Protein AF-A0A9C6WD77-F1 (afdb_monomer_lite)

Foldseek 3Di:
DPVVVVVVVVVVVVVPPDPDDPPVVVVVCVVVVVVVCVVCVVVVVVVVVVVVVVVVVVVVVVVVVVVVVVVVVVVVVVVVVVVVVVVVVVVVVVVVVVVVVVVVVVVVVVVVVVVVVVVVVVPDDPPQDPQWDDDPPDTDHDDDPDDDDPVVVVVVVVVSD

Structure (mmCIF, N/CA/C/O backbone):
data_AF-A0A9C6WD77-F1
#
_entry.id   AF-A0A9C6WD77-F1
#
loop_
_atom_site.group_PDB
_atom_site.id
_atom_site.type_symbol
_atom_site.label_atom_id
_atom_site.label_alt_id
_atom_site.label_comp_id
_atom_site.label_asym_id
_atom_site.label_entity_id
_atom_site.label_seq_id
_atom_site.pdbx_PDB_ins_code
_atom_site.Cartn_x
_atom_site.Cartn_y
_atom_site.Cartn_z
_atom_site.occupancy
_atom_site.B_iso_or_equiv
_atom_site.auth_seq_id
_atom_site.auth_comp_id
_atom_site.auth_asym_id
_atom_site.auth_atom_id
_atom_site.pdbx_PDB_model_num
ATOM 1 N N . MET A 1 1 ? 62.388 -42.584 -74.252 1.00 56.34 1 MET A N 1
ATOM 2 C CA . MET A 1 1 ? 63.543 -41.659 -74.305 1.00 56.34 1 MET A CA 1
ATOM 3 C C . MET A 1 1 ? 63.182 -40.230 -74.748 1.00 56.34 1 MET A C 1
ATOM 5 O O . MET A 1 1 ? 64.085 -39.428 -74.899 1.00 56.34 1 MET A O 1
ATOM 9 N N . ASN A 1 2 ? 61.892 -39.866 -74.877 1.00 49.69 2 ASN A N 1
ATOM 10 C CA . ASN A 1 2 ? 61.471 -38.507 -75.275 1.00 49.69 2 ASN A CA 1
ATOM 11 C C . ASN A 1 2 ? 60.949 -37.642 -74.110 1.00 49.69 2 ASN A C 1
ATOM 13 O O . ASN A 1 2 ? 60.778 -36.443 -74.274 1.00 49.69 2 ASN A O 1
ATOM 17 N N . ILE A 1 3 ? 60.729 -38.219 -72.922 1.00 55.53 3 ILE A N 1
ATOM 18 C CA . ILE A 1 3 ? 60.197 -37.493 -71.750 1.00 55.53 3 ILE A CA 1
ATOM 19 C C . ILE A 1 3 ? 61.309 -36.728 -71.006 1.00 55.53 3 ILE A C 1
ATOM 21 O O . ILE A 1 3 ? 61.080 -35.644 -70.483 1.00 55.53 3 ILE A O 1
ATOM 25 N N . ILE A 1 4 ? 62.543 -37.244 -71.029 1.00 60.69 4 ILE A N 1
ATOM 26 C CA . ILE A 1 4 ? 63.696 -36.630 -70.345 1.00 60.69 4 ILE A CA 1
ATOM 27 C C . ILE A 1 4 ? 64.152 -35.348 -71.068 1.00 60.69 4 ILE A C 1
ATOM 29 O O . ILE A 1 4 ? 64.552 -34.382 -70.426 1.00 60.69 4 ILE A O 1
ATOM 33 N N . ILE A 1 5 ? 64.016 -35.302 -72.399 1.00 59.31 5 ILE A N 1
ATOM 34 C CA . ILE A 1 5 ? 64.396 -34.140 -73.219 1.00 59.31 5 ILE A CA 1
ATOM 35 C C . ILE A 1 5 ? 63.442 -32.957 -72.973 1.00 59.31 5 ILE A C 1
ATOM 37 O O . ILE A 1 5 ? 63.897 -31.824 -72.832 1.00 59.31 5 ILE A O 1
ATOM 41 N N . PHE A 1 6 ? 62.136 -33.216 -72.836 1.00 60.94 6 PHE A N 1
ATOM 42 C CA . PHE A 1 6 ? 61.151 -32.176 -72.508 1.00 60.94 6 PHE A CA 1
ATOM 43 C C . PHE A 1 6 ? 61.341 -31.610 -71.094 1.00 60.94 6 PHE A C 1
ATOM 45 O O . PHE A 1 6 ? 61.192 -30.405 -70.900 1.00 60.94 6 PHE A O 1
ATOM 52 N N . GLY A 1 7 ? 61.725 -32.451 -70.128 1.00 60.75 7 GLY A N 1
ATOM 53 C CA . GLY A 1 7 ? 62.032 -32.009 -68.764 1.00 60.75 7 GLY A CA 1
ATOM 54 C C . GLY A 1 7 ? 63.243 -31.074 -68.696 1.00 60.75 7 GLY A C 1
ATOM 55 O O . GLY A 1 7 ? 63.191 -30.055 -68.012 1.00 60.75 7 GLY A O 1
ATOM 56 N N . LEU A 1 8 ? 64.298 -31.369 -69.462 1.00 59.41 8 LEU A N 1
ATOM 57 C CA . LEU A 1 8 ? 65.505 -30.536 -69.513 1.00 59.41 8 LEU A CA 1
ATOM 58 C C . LEU A 1 8 ? 65.276 -29.198 -70.239 1.00 59.41 8 LEU A C 1
ATOM 60 O O . LEU A 1 8 ? 65.770 -28.167 -69.783 1.00 59.41 8 LEU A O 1
ATOM 64 N N . LEU A 1 9 ? 64.471 -29.181 -71.307 1.00 57.94 9 LEU A N 1
ATOM 65 C CA . LEU A 1 9 ? 64.094 -27.951 -72.021 1.00 57.94 9 LEU A CA 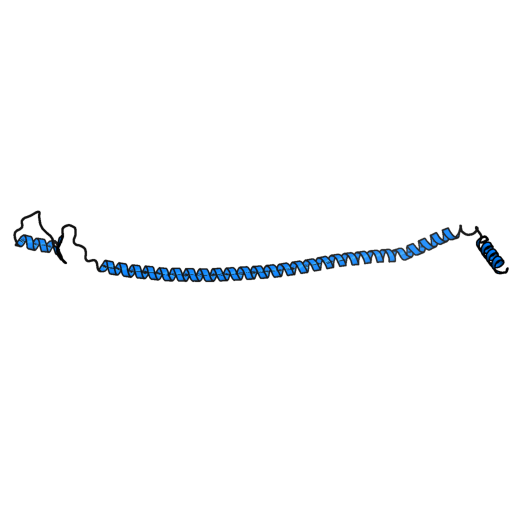1
ATOM 66 C C . LEU A 1 9 ? 63.259 -26.994 -71.153 1.00 57.94 9 LEU A C 1
ATOM 68 O O . LEU A 1 9 ? 63.472 -25.784 -71.200 1.00 57.94 9 LEU A O 1
ATOM 72 N N . LEU A 1 10 ? 62.366 -27.527 -70.313 1.00 57.94 10 LEU A N 1
ATOM 73 C CA . LEU A 1 10 ? 61.574 -26.737 -69.362 1.00 57.94 10 LEU A CA 1
ATOM 74 C C . LEU A 1 10 ? 62.428 -26.142 -68.233 1.00 57.94 10 LEU A C 1
ATOM 76 O O . LEU A 1 10 ? 62.207 -24.996 -67.854 1.00 57.94 10 LEU A O 1
ATOM 80 N N . SER A 1 11 ? 63.443 -26.861 -67.740 1.00 57.41 11 SER A N 1
ATOM 81 C CA . SER A 1 11 ? 64.360 -26.319 -66.725 1.00 57.41 11 SER A CA 1
ATOM 82 C C . SER A 1 11 ? 65.299 -25.233 -67.260 1.00 57.41 11 SER A C 1
ATOM 84 O O . SER A 1 11 ? 65.643 -24.314 -66.524 1.00 57.41 11 SER A O 1
ATOM 86 N N . VAL A 1 12 ? 65.679 -25.289 -68.542 1.00 56.12 12 VAL A N 1
ATOM 87 C CA . VAL A 1 12 ? 66.549 -24.271 -69.159 1.00 56.12 12 VAL A CA 1
ATOM 88 C C . VAL A 1 12 ? 65.777 -22.975 -69.449 1.00 56.12 12 VAL A C 1
ATOM 90 O O . VAL A 1 12 ? 66.338 -21.891 -69.313 1.00 56.12 12 VAL A O 1
ATOM 93 N N . LEU A 1 13 ? 64.474 -23.056 -69.748 1.00 53.47 13 LEU A N 1
ATOM 94 C CA . LEU A 1 13 ? 63.614 -21.878 -69.949 1.00 53.47 13 LEU A CA 1
ATOM 95 C C . LEU A 1 13 ? 63.347 -21.078 -68.662 1.00 53.47 13 LEU A C 1
ATOM 97 O O . LEU A 1 13 ? 63.138 -19.872 -68.737 1.00 53.47 13 LEU A O 1
ATOM 101 N N . VAL A 1 14 ? 63.391 -21.716 -67.488 1.00 52.41 14 VAL A N 1
ATOM 102 C CA . VAL A 1 14 ? 63.180 -21.038 -66.192 1.00 52.41 14 VAL A CA 1
ATOM 103 C C . VAL A 1 14 ? 64.443 -20.307 -65.709 1.00 52.41 14 VAL A C 1
ATOM 105 O O . VAL A 1 14 ? 64.338 -19.351 -64.949 1.00 52.41 14 VAL A O 1
ATOM 108 N N . VAL A 1 15 ? 65.634 -20.701 -66.179 1.00 49.91 15 VAL A N 1
ATOM 109 C CA . VAL A 1 15 ? 66.922 -20.138 -65.719 1.00 49.91 15 VAL A CA 1
ATOM 110 C C . VAL A 1 15 ? 67.424 -18.978 -66.598 1.00 49.91 15 VAL A C 1
ATOM 112 O O . VAL A 1 15 ? 68.215 -18.168 -66.131 1.00 49.91 15 VAL A O 1
ATOM 115 N N . TYR A 1 16 ? 66.930 -18.826 -67.832 1.00 47.53 16 TYR A N 1
ATOM 116 C CA . TYR A 1 16 ? 67.338 -17.741 -68.748 1.00 47.53 16 TYR A CA 1
ATOM 117 C C . TYR A 1 16 ? 66.426 -16.497 -68.736 1.00 47.53 16 TYR A C 1
ATOM 119 O O . TYR A 1 16 ? 66.566 -15.611 -69.580 1.00 47.53 16 TYR A O 1
ATOM 127 N N . GLY A 1 17 ? 65.516 -16.392 -67.764 1.00 43.19 17 GLY A N 1
ATOM 128 C CA . GLY A 1 17 ? 64.675 -15.212 -67.545 1.00 43.19 17 GLY A CA 1
ATOM 129 C C . GLY A 1 17 ? 65.426 -14.047 -66.890 1.00 43.19 17 GLY A C 1
ATOM 130 O O . GLY A 1 17 ? 65.194 -13.754 -65.726 1.00 43.19 17 GLY A O 1
ATOM 131 N N . SER A 1 18 ? 66.328 -13.417 -67.647 1.00 45.88 18 SER A N 1
ATOM 132 C CA . SER A 1 18 ? 66.745 -12.005 -67.567 1.00 45.88 18 SER A CA 1
ATOM 133 C C . SER A 1 18 ? 66.623 -11.289 -66.204 1.00 45.88 18 SER A C 1
ATOM 135 O O . SER A 1 18 ? 65.654 -10.569 -65.943 1.00 45.88 18 SER A O 1
ATOM 137 N N . GLU A 1 19 ? 67.674 -11.371 -65.387 1.00 47.59 19 GLU A N 1
ATOM 138 C CA . GLU A 1 19 ? 68.036 -10.308 -64.444 1.00 47.59 19 GLU A CA 1
ATOM 139 C C . GLU A 1 19 ? 68.565 -9.104 -65.239 1.00 47.59 19 GLU A C 1
ATOM 141 O O . GLU A 1 19 ? 69.765 -9.009 -65.450 1.00 47.59 19 GLU A O 1
ATOM 146 N N . GLU A 1 20 ? 67.704 -8.196 -65.720 1.00 48.81 20 GLU A N 1
ATOM 147 C CA . GLU A 1 20 ? 68.165 -6.827 -66.057 1.00 48.81 20 GLU A CA 1
ATOM 148 C C . GLU A 1 20 ? 67.083 -5.729 -66.159 1.00 48.81 20 GLU A C 1
ATOM 150 O O . GLU A 1 20 ? 67.420 -4.580 -66.419 1.00 48.81 20 GLU A O 1
ATOM 155 N N . SER A 1 21 ? 65.797 -5.985 -65.871 1.00 41.53 21 SER A N 1
ATOM 156 C CA . SER A 1 21 ? 64.759 -4.926 -65.946 1.00 41.53 21 SER A CA 1
ATOM 157 C C . SER A 1 21 ? 63.985 -4.641 -64.650 1.00 41.53 21 SER A C 1
ATOM 159 O O . SER A 1 21 ? 63.125 -3.764 -64.619 1.00 41.53 21 SER A O 1
ATOM 161 N N . CYS A 1 22 ? 64.294 -5.309 -63.535 1.00 45.34 22 CYS A N 1
ATOM 162 C CA . CYS A 1 22 ? 63.508 -5.207 -62.291 1.00 45.34 22 CYS A CA 1
ATOM 163 C C . CYS A 1 22 ? 63.874 -4.026 -61.369 1.00 45.34 22 CYS A C 1
ATOM 165 O O . CYS A 1 22 ? 63.545 -4.058 -60.175 1.00 45.34 22 CYS A O 1
ATOM 167 N N . GLN A 1 23 ? 64.555 -2.998 -61.882 1.00 45.84 23 GLN A N 1
ATOM 168 C CA . GLN A 1 23 ? 64.910 -1.804 -61.103 1.00 45.84 23 GLN A CA 1
ATOM 169 C C . GLN A 1 23 ? 64.021 -0.592 -61.433 1.00 45.84 23 GLN A C 1
ATOM 171 O O . GLN A 1 23 ? 63.751 0.217 -60.547 1.00 45.84 23 GLN A O 1
ATOM 176 N N . GLU A 1 24 ? 63.468 -0.514 -62.648 1.00 47.06 24 GLU A N 1
ATOM 177 C CA . GLU A 1 24 ? 62.587 0.585 -63.078 1.00 47.06 24 GLU A CA 1
ATOM 178 C C . GLU A 1 24 ? 61.109 0.330 -62.716 1.00 47.06 24 GLU A C 1
ATOM 180 O O . GLU A 1 24 ? 60.383 1.241 -62.312 1.00 47.06 24 GLU A O 1
ATOM 185 N N . SER A 1 25 ? 60.675 -0.936 -62.724 1.00 48.50 25 SER A N 1
ATOM 186 C CA . SER A 1 25 ? 59.296 -1.325 -62.393 1.00 48.50 25 SER A CA 1
ATOM 187 C C . SER A 1 25 ? 58.929 -1.065 -60.931 1.00 48.50 25 SER A C 1
ATOM 189 O O . SER A 1 25 ? 57.825 -0.610 -60.669 1.00 48.50 25 SER A O 1
ATOM 191 N N . ARG A 1 26 ? 59.852 -1.255 -59.973 1.00 50.69 26 ARG A N 1
ATOM 192 C CA . ARG A 1 26 ? 59.569 -1.013 -58.540 1.00 50.69 26 ARG A CA 1
ATOM 193 C C . ARG A 1 26 ? 59.308 0.462 -58.238 1.00 50.69 26 ARG A C 1
ATOM 195 O O . ARG A 1 26 ? 58.506 0.779 -57.363 1.00 50.69 26 ARG A O 1
ATOM 202 N N . GLN A 1 27 ? 59.966 1.370 -58.962 1.00 48.72 27 GLN A N 1
ATOM 203 C CA . GLN A 1 27 ? 59.710 2.803 -58.832 1.00 48.72 27 GLN A CA 1
ATOM 204 C C . GLN A 1 27 ? 58.352 3.176 -59.430 1.00 48.72 27 GLN A C 1
ATOM 206 O O . GLN A 1 27 ? 57.578 3.872 -58.774 1.00 48.72 27 GLN A O 1
ATOM 211 N N . LEU A 1 28 ? 58.010 2.648 -60.607 1.00 48.19 28 LEU A N 1
ATOM 212 C CA . LEU A 1 28 ? 56.718 2.901 -61.250 1.00 48.19 28 LEU A CA 1
ATOM 213 C C . LEU A 1 28 ? 55.537 2.284 -60.475 1.00 48.19 28 LEU A C 1
ATOM 215 O O . LEU A 1 28 ? 54.486 2.907 -60.338 1.00 48.19 28 LEU A O 1
ATOM 219 N N . GLU A 1 29 ? 55.732 1.099 -59.897 1.00 53.22 29 GLU A N 1
ATOM 220 C CA . GLU A 1 29 ? 54.774 0.391 -59.041 1.00 53.22 29 GLU A CA 1
ATOM 221 C C . GLU A 1 29 ? 54.570 1.126 -57.704 1.00 53.22 29 GLU A C 1
ATOM 223 O O . GLU A 1 29 ? 53.439 1.256 -57.235 1.00 53.22 29 GLU A O 1
ATOM 228 N N . SER A 1 30 ? 55.626 1.739 -57.151 1.00 61.34 30 SER A N 1
ATOM 229 C CA . SER A 1 30 ? 55.510 2.628 -55.985 1.00 61.34 30 SER A CA 1
ATOM 230 C C . SER A 1 30 ? 54.741 3.922 -56.285 1.00 61.34 30 SER A C 1
ATOM 232 O O . SER A 1 30 ? 53.997 4.409 -55.432 1.00 61.34 30 SER A O 1
ATOM 234 N N . ILE A 1 31 ? 54.866 4.467 -57.502 1.00 64.94 31 ILE A N 1
ATOM 235 C CA . ILE A 1 31 ? 54.198 5.712 -57.912 1.00 64.94 31 ILE A CA 1
ATOM 236 C C . ILE A 1 31 ? 52.722 5.446 -58.229 1.00 64.94 31 ILE A C 1
ATOM 238 O O . ILE A 1 31 ? 51.849 6.165 -57.737 1.00 64.94 31 ILE A O 1
ATOM 242 N N . CYS A 1 32 ? 52.432 4.390 -58.993 1.00 73.62 32 CYS A N 1
ATOM 243 C CA . CYS A 1 32 ? 51.072 3.971 -59.325 1.00 73.62 32 CYS A CA 1
ATOM 244 C C . CYS A 1 32 ? 50.310 3.520 -58.071 1.00 73.62 32 CYS A C 1
ATOM 246 O O . CYS A 1 32 ? 49.202 3.991 -57.819 1.00 73.62 32 CYS A O 1
ATOM 248 N N . GLY A 1 33 ? 50.936 2.704 -57.214 1.00 77.19 33 GLY A N 1
ATOM 249 C CA . GLY A 1 33 ? 50.355 2.270 -55.944 1.00 77.19 33 GLY A CA 1
ATOM 250 C C . GLY A 1 33 ? 50.039 3.435 -55.004 1.00 77.19 33 GLY A C 1
ATOM 251 O O . GLY A 1 33 ? 48.952 3.481 -54.428 1.00 77.19 33 GLY A O 1
ATOM 252 N N . ASN A 1 34 ? 50.932 4.425 -54.896 1.00 79.69 34 ASN A N 1
ATOM 253 C CA . ASN A 1 34 ? 50.694 5.618 -54.080 1.00 79.69 34 ASN A CA 1
ATOM 254 C C . ASN A 1 34 ? 49.569 6.494 -54.659 1.00 79.69 34 ASN A C 1
ATOM 256 O O . ASN A 1 34 ? 48.707 6.961 -53.917 1.00 79.69 34 ASN A O 1
ATOM 260 N N . TYR A 1 35 ? 49.515 6.671 -55.983 1.00 83.56 35 TYR A N 1
ATOM 261 C CA . TYR A 1 35 ? 48.422 7.390 -56.642 1.00 83.56 35 TYR A CA 1
ATOM 262 C C . TYR A 1 35 ? 47.065 6.697 -56.435 1.00 83.56 35 TYR A C 1
ATOM 264 O O . TYR A 1 35 ? 46.120 7.335 -55.966 1.00 83.56 35 TYR A O 1
ATOM 272 N N . CYS A 1 36 ? 46.974 5.390 -56.702 1.00 86.12 36 CYS A N 1
ATOM 273 C CA . CYS A 1 36 ? 45.761 4.596 -56.501 1.00 86.12 36 CYS A CA 1
ATOM 274 C C . CYS A 1 36 ? 45.316 4.602 -55.035 1.00 86.12 36 CYS A C 1
ATOM 276 O O . CYS A 1 36 ? 44.137 4.816 -54.750 1.00 86.12 36 CYS A O 1
ATOM 278 N N . PHE A 1 37 ? 46.248 4.442 -54.091 1.00 85.62 37 PHE A N 1
ATOM 279 C CA . PHE A 1 37 ? 45.947 4.539 -52.666 1.00 85.62 37 PHE A CA 1
ATOM 280 C C . PHE A 1 37 ? 45.441 5.933 -52.294 1.00 85.62 37 PHE A C 1
ATOM 282 O O . PHE A 1 37 ? 44.452 6.051 -51.580 1.00 85.62 37 PHE A O 1
ATOM 289 N N . ARG A 1 38 ? 46.057 7.001 -52.807 1.00 86.44 38 ARG A N 1
ATOM 290 C CA . ARG A 1 38 ? 45.633 8.380 -52.536 1.00 86.44 38 ARG A CA 1
ATOM 291 C C . ARG A 1 38 ? 44.241 8.680 -53.091 1.00 86.44 38 ARG A C 1
ATOM 293 O O . ARG A 1 38 ? 43.481 9.377 -52.426 1.00 86.44 38 ARG A O 1
ATOM 300 N N . ALA A 1 39 ? 43.903 8.138 -54.260 1.00 89.62 39 ALA A N 1
ATOM 301 C CA . ALA A 1 39 ? 42.575 8.254 -54.856 1.00 89.62 39 ALA A CA 1
ATOM 302 C C . ALA A 1 39 ? 41.513 7.446 -54.086 1.00 89.62 39 ALA A C 1
ATOM 304 O O . ALA A 1 39 ? 40.391 7.914 -53.916 1.00 89.62 39 ALA A O 1
ATOM 305 N N . MET A 1 40 ? 41.871 6.261 -53.577 1.00 87.38 40 MET A N 1
ATOM 306 C CA . MET A 1 40 ? 40.964 5.370 -52.837 1.00 87.38 40 MET A CA 1
ATOM 307 C C . ME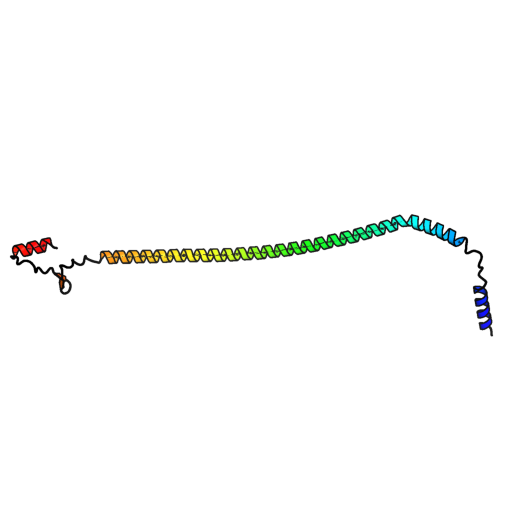T A 1 40 ? 40.844 5.699 -51.346 1.00 87.38 40 MET A C 1
ATOM 309 O O . MET A 1 40 ? 39.851 5.346 -50.711 1.00 87.38 40 MET A O 1
ATOM 313 N N . LYS A 1 41 ? 41.833 6.385 -50.769 1.00 91.44 41 LYS A N 1
ATOM 314 C CA . LYS A 1 41 ? 41.892 6.726 -49.345 1.00 91.44 41 LYS A CA 1
ATOM 315 C C . LYS A 1 41 ? 40.623 7.418 -48.826 1.00 91.44 41 LYS A C 1
ATOM 317 O O . LYS A 1 41 ? 40.140 6.978 -47.787 1.00 91.44 41 LYS A O 1
ATOM 322 N N . PRO A 1 42 ? 40.022 8.405 -49.522 1.00 94.19 42 PRO A N 1
ATOM 323 C CA . PRO A 1 42 ? 38.767 9.010 -49.080 1.00 94.19 42 PRO A CA 1
ATOM 324 C C . PRO A 1 42 ? 37.629 7.995 -48.927 1.00 94.19 42 PRO A C 1
ATOM 326 O O . PRO A 1 42 ? 36.875 8.071 -47.962 1.00 94.19 42 PRO A O 1
ATOM 329 N N . MET A 1 43 ? 37.531 7.013 -49.832 1.00 92.00 43 MET A N 1
ATOM 330 C CA . MET A 1 43 ? 36.510 5.962 -49.761 1.00 92.00 43 MET A CA 1
ATOM 331 C C . MET A 1 43 ? 36.772 5.019 -48.583 1.00 92.00 43 MET A C 1
ATOM 333 O O . MET A 1 43 ? 35.847 4.706 -47.844 1.00 92.00 43 MET A O 1
ATOM 337 N N . LEU A 1 44 ? 38.031 4.632 -48.350 1.00 91.56 44 LEU A N 1
ATOM 338 C CA . LEU A 1 44 ? 38.415 3.799 -47.201 1.00 91.56 44 LEU A CA 1
ATOM 339 C C . LEU A 1 44 ? 38.187 4.512 -45.857 1.00 91.56 44 LEU A C 1
ATOM 341 O O . LEU A 1 44 ? 37.719 3.899 -44.897 1.00 91.56 44 LEU A O 1
ATOM 345 N N . ASP A 1 45 ? 38.492 5.808 -45.779 1.00 93.56 45 ASP A N 1
ATOM 346 C CA . ASP A 1 45 ? 38.237 6.627 -44.591 1.00 93.56 45 ASP A CA 1
ATOM 347 C C . ASP A 1 45 ? 36.727 6.823 -44.366 1.00 93.56 45 ASP A C 1
ATOM 349 O O . ASP A 1 45 ? 36.257 6.821 -43.222 1.00 93.56 45 ASP A O 1
ATOM 353 N N . HIS A 1 46 ? 35.944 6.907 -45.445 1.00 94.62 46 HIS A N 1
ATOM 354 C CA . HIS A 1 46 ? 34.487 6.932 -45.370 1.00 94.62 46 HIS A CA 1
ATOM 355 C C . HIS A 1 46 ? 33.914 5.599 -44.868 1.00 94.62 46 HIS A C 1
ATOM 357 O O . HIS A 1 46 ? 33.071 5.614 -43.973 1.00 94.62 46 HIS A O 1
ATOM 363 N N . THR A 1 47 ? 34.419 4.451 -45.338 1.00 93.94 47 THR A N 1
ATOM 364 C CA . THR A 1 47 ? 34.010 3.126 -44.833 1.00 93.94 47 THR A CA 1
ATOM 365 C C . THR A 1 47 ? 34.257 3.002 -43.333 1.00 93.94 47 THR A C 1
ATOM 367 O O . THR A 1 47 ? 33.343 2.647 -42.595 1.00 93.94 47 THR A O 1
ATOM 370 N N . LYS A 1 48 ? 35.442 3.401 -42.851 1.00 94.44 48 LYS A N 1
ATOM 371 C CA . LYS A 1 48 ? 35.744 3.424 -41.407 1.00 94.44 48 LYS A CA 1
ATOM 372 C C . LYS A 1 48 ? 34.805 4.339 -40.625 1.00 94.44 48 LYS A C 1
ATOM 374 O O . LYS A 1 48 ? 34.468 4.054 -39.480 1.00 94.44 48 LYS A O 1
ATOM 379 N N . THR A 1 49 ? 34.416 5.467 -41.215 1.00 95.81 49 THR A N 1
ATOM 380 C CA . THR A 1 49 ? 33.474 6.400 -40.584 1.00 95.81 49 THR A CA 1
ATOM 381 C C . THR A 1 49 ? 32.091 5.768 -40.456 1.00 95.81 49 THR A C 1
ATOM 383 O O . THR A 1 49 ? 31.492 5.838 -39.386 1.00 95.81 49 THR A O 1
ATOM 386 N N . LEU A 1 50 ? 31.621 5.086 -41.501 1.00 95.25 50 LEU A N 1
ATOM 387 C CA . LEU A 1 50 ? 30.344 4.379 -41.492 1.00 95.25 50 LEU A CA 1
ATOM 388 C C . LEU A 1 50 ? 30.340 3.211 -40.493 1.00 95.25 50 LEU A C 1
ATOM 390 O O . LEU A 1 50 ? 29.377 3.043 -39.753 1.00 95.25 50 LEU A O 1
ATOM 394 N N . GLU A 1 51 ? 31.424 2.438 -40.413 1.00 94.94 51 GLU A N 1
ATOM 395 C CA . GLU A 1 51 ? 31.567 1.355 -39.429 1.00 94.94 51 GLU A CA 1
ATOM 396 C C . GLU A 1 51 ? 31.475 1.864 -37.985 1.00 94.94 51 GLU A C 1
ATOM 398 O O . GLU A 1 51 ? 30.792 1.258 -37.152 1.00 94.94 51 GLU A O 1
ATOM 403 N N . ARG A 1 52 ? 32.114 3.005 -37.686 1.00 95.50 52 ARG A N 1
ATOM 404 C CA . ARG A 1 52 ? 31.982 3.651 -36.371 1.00 95.50 52 ARG A CA 1
ATOM 405 C C . ARG A 1 52 ? 30.541 4.056 -36.102 1.00 95.50 52 ARG A C 1
ATOM 407 O O . ARG A 1 52 ? 30.008 3.672 -35.071 1.00 95.50 52 ARG A O 1
ATOM 414 N N . GLN A 1 53 ? 29.887 4.721 -37.055 1.00 96.44 53 GLN A N 1
ATOM 415 C CA . GLN A 1 53 ? 28.483 5.115 -36.911 1.00 96.44 53 GLN A CA 1
ATOM 416 C C . GLN A 1 53 ? 27.572 3.913 -36.646 1.00 96.44 53 GLN A C 1
ATOM 418 O O . GLN A 1 53 ? 26.738 3.968 -35.751 1.00 96.44 53 GLN A O 1
ATOM 423 N N . ILE A 1 54 ? 27.746 2.807 -37.375 1.00 96.75 54 ILE A N 1
ATOM 424 C CA . ILE A 1 54 ? 26.971 1.577 -37.153 1.00 96.75 54 ILE A CA 1
ATOM 425 C C . ILE A 1 54 ? 27.190 1.042 -35.734 1.00 96.75 54 ILE A C 1
ATOM 427 O O . ILE A 1 54 ? 26.233 0.630 -35.078 1.00 96.75 54 ILE A O 1
ATOM 431 N N . THR A 1 55 ? 28.434 1.056 -35.254 1.00 96.50 55 THR A N 1
ATOM 432 C CA . THR A 1 55 ? 28.774 0.593 -33.902 1.00 96.50 55 THR A CA 1
ATOM 433 C C . THR A 1 55 ? 28.150 1.490 -32.833 1.00 96.50 55 THR A C 1
ATOM 435 O O . THR A 1 55 ? 27.559 0.984 -31.877 1.00 96.50 55 THR A O 1
ATOM 438 N N . ASP A 1 56 ? 28.206 2.807 -33.026 1.00 96.38 56 ASP A N 1
ATOM 439 C CA . ASP A 1 56 ? 27.613 3.794 -32.123 1.00 96.38 56 ASP A CA 1
ATOM 440 C C . ASP A 1 56 ? 26.085 3.637 -32.066 1.00 96.38 56 ASP A C 1
ATOM 442 O O . ASP A 1 56 ? 25.512 3.520 -30.981 1.00 96.38 56 ASP A O 1
ATOM 446 N N . PHE A 1 57 ? 25.424 3.508 -33.224 1.00 96.31 57 PHE A N 1
ATOM 447 C CA . PHE A 1 57 ? 23.985 3.239 -33.298 1.00 96.31 57 PHE A CA 1
ATOM 448 C C . PHE A 1 57 ? 23.603 1.902 -32.652 1.00 96.31 57 PHE A C 1
ATOM 450 O O . PHE A 1 57 ? 22.555 1.797 -32.012 1.00 96.31 57 PHE A O 1
ATOM 457 N N . ALA A 1 58 ? 24.428 0.862 -32.799 1.00 96.06 58 ALA A N 1
ATOM 458 C CA . ALA A 1 58 ? 24.185 -0.426 -32.156 1.00 96.06 58 ALA A CA 1
ATOM 459 C C . ALA A 1 58 ? 24.264 -0.316 -30.625 1.00 96.06 58 ALA A C 1
ATOM 461 O O . ALA A 1 58 ? 23.431 -0.896 -29.922 1.00 96.06 58 ALA A O 1
ATOM 462 N N . HIS A 1 59 ? 25.226 0.454 -30.112 1.00 96.00 59 HIS A N 1
ATOM 463 C CA . HIS A 1 59 ? 25.359 0.724 -28.685 1.00 96.00 59 HIS A CA 1
ATOM 464 C C . HIS A 1 59 ? 24.167 1.526 -28.146 1.00 96.00 59 HIS A C 1
ATOM 466 O O . HIS A 1 59 ? 23.557 1.128 -27.152 1.00 96.00 59 HIS A O 1
ATOM 472 N N . GLU A 1 60 ? 23.779 2.607 -28.827 1.00 96.44 60 GLU A N 1
ATOM 473 C CA . GLU A 1 60 ? 22.617 3.422 -28.458 1.00 96.44 60 GLU A CA 1
ATOM 474 C C . GLU A 1 60 ? 21.327 2.593 -28.451 1.00 96.44 60 GLU A C 1
ATOM 476 O O . GLU A 1 60 ? 20.571 2.606 -27.480 1.00 96.44 60 GLU A O 1
ATOM 481 N N . LYS A 1 61 ? 21.105 1.781 -29.489 1.00 97.06 61 LYS A N 1
ATOM 482 C CA . LYS A 1 61 ? 19.944 0.887 -29.560 1.00 97.06 61 LYS A CA 1
ATOM 483 C C . LYS A 1 61 ? 19.915 -0.111 -28.404 1.00 97.06 61 LYS A C 1
ATOM 485 O O . LYS A 1 61 ? 18.845 -0.376 -27.856 1.00 97.06 61 LYS A O 1
ATOM 490 N N . LYS A 1 62 ? 21.067 -0.678 -28.034 1.00 97.19 62 LYS A N 1
ATOM 491 C CA . LYS A 1 62 ? 21.168 -1.5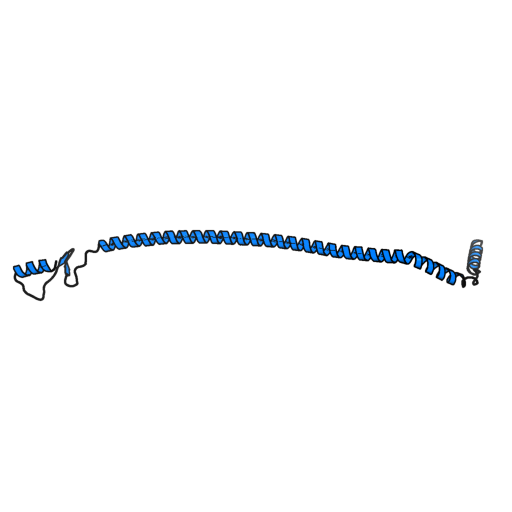96 -26.892 1.00 97.19 62 LYS A CA 1
ATOM 492 C C . LYS A 1 62 ? 20.791 -0.886 -25.592 1.00 97.19 62 LYS A C 1
ATOM 494 O O . LYS A 1 62 ? 19.984 -1.417 -24.833 1.00 97.19 62 LYS A O 1
ATOM 499 N N . PHE A 1 63 ? 21.315 0.318 -25.380 1.00 96.88 63 PHE A N 1
ATOM 500 C CA . PHE A 1 63 ? 20.987 1.137 -24.217 1.00 96.88 63 PHE A CA 1
ATOM 501 C C . PHE A 1 63 ? 19.484 1.448 -24.138 1.00 96.88 63 PHE A C 1
ATOM 503 O O . PHE A 1 63 ? 18.870 1.269 -23.089 1.00 96.88 63 PHE A O 1
ATOM 510 N N . LEU A 1 64 ? 18.859 1.826 -25.257 1.00 97.44 64 LEU A N 1
ATOM 511 C CA . LEU A 1 64 ? 17.414 2.074 -25.315 1.00 97.44 64 LEU A CA 1
ATOM 512 C C . LEU A 1 64 ? 16.590 0.823 -24.983 1.00 97.44 64 LEU A C 1
ATOM 514 O O . LEU A 1 64 ? 15.583 0.920 -24.285 1.00 97.44 64 LEU A O 1
ATOM 518 N N . LEU A 1 65 ? 17.023 -0.355 -25.439 1.00 97.56 65 LEU A N 1
ATOM 519 C CA . LEU A 1 65 ? 16.359 -1.617 -25.114 1.00 97.56 65 LEU A CA 1
ATOM 520 C C . LEU A 1 65 ? 16.443 -1.932 -23.609 1.00 97.56 65 LEU A C 1
ATOM 522 O O . LEU A 1 65 ? 15.458 -2.355 -23.006 1.00 97.56 65 LEU A O 1
ATOM 526 N N . GLU A 1 66 ? 17.606 -1.715 -22.992 1.00 97.44 66 GLU A N 1
ATOM 527 C CA . GLU A 1 66 ? 17.796 -1.880 -21.545 1.00 97.44 66 GLU A CA 1
ATOM 528 C C . GLU A 1 66 ? 16.944 -0.879 -20.749 1.00 97.44 66 GLU A C 1
ATOM 530 O O . GLU A 1 66 ? 16.297 -1.250 -19.766 1.00 97.44 66 GLU A O 1
ATOM 535 N N . MET A 1 67 ? 16.866 0.371 -21.207 1.00 97.50 67 MET A N 1
ATOM 536 C CA . MET A 1 67 ? 16.028 1.399 -20.594 1.00 97.50 67 MET A CA 1
ATOM 537 C C . MET A 1 67 ? 14.532 1.053 -20.682 1.00 97.50 67 MET A C 1
ATOM 539 O O . MET A 1 67 ? 13.806 1.176 -19.700 1.00 97.50 67 MET A O 1
ATOM 543 N N . GLU A 1 68 ? 14.063 0.545 -21.820 1.00 97.75 68 GLU A N 1
ATOM 544 C CA . GLU A 1 68 ? 12.671 0.107 -21.976 1.00 97.75 68 GLU A CA 1
ATOM 545 C C . GLU A 1 68 ? 12.346 -1.092 -21.068 1.00 97.75 68 GLU A C 1
ATOM 547 O O . GLU A 1 68 ? 11.282 -1.151 -20.450 1.00 97.75 68 GLU A O 1
ATOM 552 N N . ASN A 1 69 ? 13.278 -2.037 -20.923 1.00 97.50 69 ASN A N 1
ATOM 553 C CA . ASN A 1 69 ? 13.102 -3.177 -20.022 1.00 97.50 69 ASN A CA 1
ATOM 554 C C . ASN A 1 69 ? 13.070 -2.750 -18.548 1.00 97.50 69 ASN A C 1
ATOM 556 O O . ASN A 1 69 ? 12.247 -3.249 -17.779 1.00 97.50 69 ASN A O 1
ATOM 560 N N . THR A 1 70 ? 13.935 -1.814 -18.147 1.00 97.88 70 THR A N 1
ATOM 561 C CA . THR A 1 70 ? 13.929 -1.281 -16.775 1.00 97.88 70 THR A CA 1
ATOM 562 C C . THR A 1 70 ? 12.668 -0.473 -16.487 1.00 97.88 70 THR A C 1
ATOM 564 O O . THR A 1 70 ? 12.099 -0.626 -15.407 1.00 97.88 70 THR A O 1
ATOM 567 N N . LYS A 1 71 ? 12.169 0.301 -17.458 1.00 98.19 71 LYS A N 1
ATOM 568 C CA . LYS A 1 71 ? 10.874 0.986 -17.367 1.00 98.19 71 LYS A CA 1
ATOM 569 C C . LYS A 1 71 ? 9.733 -0.003 -17.124 1.00 98.19 71 LYS A C 1
ATOM 571 O O . LYS A 1 71 ? 9.013 0.152 -16.145 1.00 98.19 71 LYS A O 1
ATOM 576 N N . LYS A 1 72 ? 9.613 -1.053 -17.941 1.00 98.12 72 LYS A N 1
ATOM 577 C CA . LYS A 1 72 ? 8.570 -2.085 -17.775 1.00 98.12 72 LYS A CA 1
ATOM 578 C C . LYS A 1 72 ? 8.646 -2.787 -16.422 1.00 98.12 72 LYS A C 1
ATOM 580 O O . LYS A 1 72 ? 7.624 -3.047 -15.793 1.00 98.12 72 LYS A O 1
ATOM 585 N N . LEU A 1 73 ? 9.860 -3.086 -15.955 1.00 98.06 73 LEU A N 1
ATOM 586 C CA . LEU A 1 73 ? 10.066 -3.667 -14.630 1.00 98.06 73 LEU A CA 1
ATOM 587 C C . LEU A 1 73 ? 9.604 -2.713 -13.519 1.00 98.06 73 LEU A C 1
ATOM 589 O O . LEU A 1 73 ? 9.012 -3.154 -12.535 1.00 98.06 73 LEU A O 1
ATOM 593 N N . LEU A 1 74 ? 9.881 -1.416 -13.666 1.00 98.12 74 LEU A N 1
ATOM 594 C CA . LEU A 1 74 ? 9.468 -0.402 -12.704 1.00 98.12 74 LEU A CA 1
ATOM 595 C C . LEU A 1 74 ? 7.947 -0.223 -12.690 1.00 98.12 74 LEU A C 1
ATOM 597 O O . LEU A 1 74 ? 7.371 -0.173 -11.608 1.00 98.12 74 LEU A O 1
ATOM 601 N N . GLU A 1 75 ? 7.304 -0.197 -13.857 1.00 98.06 75 GLU A N 1
ATOM 602 C CA . GLU A 1 75 ? 5.842 -0.158 -13.996 1.00 98.06 75 GLU A CA 1
ATOM 603 C C . GLU A 1 75 ? 5.193 -1.358 -13.292 1.00 98.06 75 GLU A C 1
ATOM 605 O O . GLU A 1 75 ? 4.351 -1.174 -12.418 1.00 98.06 75 GLU A O 1
ATOM 610 N N . ALA A 1 76 ? 5.680 -2.579 -13.539 1.00 97.88 76 ALA A N 1
ATOM 611 C CA . ALA A 1 76 ? 5.183 -3.773 -12.852 1.00 97.88 76 ALA A CA 1
ATOM 612 C C . ALA A 1 76 ? 5.373 -3.709 -11.323 1.00 97.88 76 ALA A C 1
ATOM 614 O O . ALA A 1 76 ? 4.542 -4.201 -10.554 1.00 97.88 76 ALA A O 1
ATOM 615 N N . LYS A 1 77 ? 6.471 -3.101 -10.856 1.00 98.19 77 LYS A N 1
ATOM 616 C CA . LYS A 1 77 ? 6.736 -2.921 -9.423 1.00 98.19 77 LYS A CA 1
ATOM 617 C C . LYS A 1 77 ? 5.806 -1.884 -8.793 1.00 98.19 77 LYS A C 1
ATOM 619 O O . LYS A 1 77 ? 5.368 -2.093 -7.662 1.00 98.19 77 LYS A O 1
ATOM 624 N N . LEU A 1 78 ? 5.512 -0.801 -9.512 1.00 98.06 78 LEU A N 1
ATOM 625 C CA . LEU A 1 78 ? 4.545 0.214 -9.097 1.00 98.06 78 LEU A CA 1
ATOM 626 C C . LEU A 1 78 ? 3.144 -0.387 -8.994 1.00 98.06 78 LEU A C 1
ATOM 628 O O . LEU A 1 78 ? 2.511 -0.217 -7.957 1.00 98.06 78 LEU A O 1
ATOM 632 N N . ASP A 1 79 ? 2.715 -1.174 -9.982 1.00 97.94 79 ASP A N 1
ATOM 633 C CA . ASP A 1 79 ? 1.417 -1.857 -9.952 1.00 97.94 79 ASP A CA 1
ATOM 634 C C . ASP A 1 79 ? 1.306 -2.816 -8.760 1.00 97.94 79 ASP A C 1
ATOM 636 O O . ASP A 1 79 ? 0.290 -2.860 -8.064 1.00 97.94 79 ASP A O 1
ATOM 640 N N . LEU A 1 80 ? 2.358 -3.586 -8.471 1.00 97.56 80 LEU A N 1
ATOM 641 C CA . LEU A 1 80 ? 2.366 -4.487 -7.317 1.00 97.56 80 LEU A CA 1
ATOM 642 C C . LEU A 1 80 ? 2.303 -3.714 -5.993 1.00 97.56 80 LEU A C 1
ATOM 644 O O . LEU A 1 80 ? 1.612 -4.128 -5.055 1.00 97.56 80 LEU A O 1
ATOM 648 N N . GLN A 1 81 ? 3.014 -2.590 -5.907 1.00 97.62 81 GLN A N 1
ATOM 649 C CA . GLN A 1 81 ? 3.001 -1.736 -4.728 1.00 97.62 81 GLN A CA 1
ATOM 650 C C . GLN A 1 81 ? 1.634 -1.066 -4.536 1.00 97.62 81 GLN A C 1
ATOM 652 O O . GLN A 1 81 ? 1.139 -1.055 -3.409 1.00 97.62 81 GLN A O 1
ATOM 657 N N . ASP A 1 82 ? 1.005 -0.579 -5.606 1.00 98.06 82 ASP A N 1
ATOM 658 C CA . ASP A 1 82 ? -0.337 0.009 -5.573 1.00 98.06 82 ASP A CA 1
ATOM 659 C C . ASP A 1 82 ? -1.373 -1.011 -5.089 1.00 98.06 82 ASP A C 1
ATOM 661 O O . ASP A 1 82 ? -2.075 -0.767 -4.107 1.00 98.06 82 ASP A O 1
ATOM 665 N N . ASN A 1 83 ? -1.364 -2.220 -5.660 1.00 97.19 83 ASN A N 1
ATOM 666 C CA . ASN A 1 83 ? -2.226 -3.318 -5.217 1.00 97.19 83 ASN A CA 1
ATOM 667 C C . ASN A 1 83 ? -2.002 -3.681 -3.739 1.00 97.19 83 ASN A C 1
ATOM 669 O O . ASN A 1 83 ? -2.952 -3.930 -2.994 1.00 97.19 83 ASN A O 1
ATOM 673 N N . THR A 1 84 ? -0.746 -3.680 -3.284 1.00 98.12 84 THR A N 1
ATOM 674 C CA . THR A 1 84 ? -0.414 -3.938 -1.875 1.00 98.12 84 THR A CA 1
ATOM 675 C C . THR A 1 84 ? -0.965 -2.844 -0.959 1.00 98.12 84 THR A C 1
ATOM 677 O O . THR A 1 84 ? -1.478 -3.141 0.121 1.00 98.12 84 THR A O 1
ATOM 680 N N . ILE A 1 85 ? -0.863 -1.577 -1.369 1.00 97.75 85 ILE A N 1
ATOM 681 C CA . ILE A 1 85 ? -1.392 -0.436 -0.614 1.00 97.75 85 ILE A CA 1
ATOM 682 C C . ILE A 1 85 ? -2.920 -0.503 -0.563 1.00 97.75 85 ILE A C 1
ATOM 684 O O . ILE A 1 85 ? -3.487 -0.390 0.521 1.00 97.75 85 ILE A O 1
ATOM 688 N N . GLN A 1 86 ? -3.575 -0.763 -1.695 1.00 98.00 86 GLN A N 1
ATOM 689 C CA . GLN A 1 86 ? -5.024 -0.953 -1.797 1.00 98.00 86 GLN A CA 1
ATOM 690 C C . GLN A 1 86 ? -5.521 -2.050 -0.848 1.00 98.00 86 GLN A C 1
ATOM 692 O O . GLN A 1 86 ? -6.487 -1.843 -0.112 1.00 98.00 86 GLN A O 1
ATOM 697 N N . HIS A 1 87 ? -4.840 -3.201 -0.817 1.00 97.44 87 HIS A N 1
ATOM 698 C CA . HIS A 1 87 ? -5.192 -4.306 0.076 1.00 97.44 87 HIS A CA 1
ATOM 699 C C . HIS A 1 87 ? -5.065 -3.904 1.546 1.00 97.44 87 HIS A C 1
ATOM 701 O O . HIS A 1 87 ? -6.020 -4.036 2.307 1.00 97.44 87 HIS A O 1
ATOM 707 N N . LYS A 1 88 ? -3.915 -3.343 1.940 1.00 97.88 88 LYS A N 1
ATOM 708 C CA . LYS A 1 88 ? -3.687 -2.894 3.322 1.00 97.88 88 LYS A CA 1
ATOM 709 C C . LYS A 1 88 ? -4.684 -1.824 3.753 1.00 97.88 88 LYS A C 1
ATOM 711 O O . LYS A 1 88 ? -5.120 -1.823 4.900 1.00 97.88 88 LYS A O 1
ATOM 716 N N . PHE A 1 89 ? -5.042 -0.916 2.849 1.00 98.00 89 PHE A N 1
ATOM 717 C CA . PHE A 1 89 ? -6.035 0.113 3.119 1.00 98.00 89 PHE A CA 1
ATOM 718 C C . PHE A 1 89 ? -7.426 -0.493 3.333 1.00 98.00 89 PHE A C 1
ATOM 720 O O . PHE A 1 89 ? -8.108 -0.126 4.288 1.00 98.00 89 PHE A O 1
ATOM 727 N N . ARG A 1 90 ? -7.827 -1.462 2.499 1.00 97.62 90 ARG A N 1
ATOM 728 C CA . ARG A 1 90 ? -9.091 -2.192 2.668 1.00 97.62 90 ARG A CA 1
ATOM 729 C C . ARG A 1 90 ? -9.128 -2.934 4.005 1.00 97.62 90 ARG A C 1
ATOM 731 O O . ARG A 1 90 ? -10.097 -2.768 4.740 1.00 97.62 90 ARG A O 1
ATOM 738 N N . ASP A 1 91 ? -8.071 -3.669 4.348 1.00 97.69 91 ASP A N 1
ATOM 739 C CA . ASP A 1 91 ? -7.979 -4.393 5.623 1.00 97.69 91 ASP A CA 1
ATOM 740 C C . ASP A 1 91 ? -8.098 -3.441 6.817 1.00 97.69 91 ASP A C 1
ATOM 742 O O . ASP A 1 91 ? -8.854 -3.696 7.756 1.00 97.69 91 ASP A O 1
ATOM 746 N N . LEU A 1 92 ? -7.382 -2.313 6.765 1.00 98.06 92 LEU A N 1
ATOM 747 C CA . LEU A 1 92 ? -7.424 -1.297 7.810 1.00 98.06 92 LEU A CA 1
ATOM 748 C C . LEU A 1 92 ? -8.816 -0.665 7.934 1.00 98.06 92 LEU A C 1
ATOM 750 O O . LEU A 1 92 ? -9.289 -0.455 9.050 1.00 98.06 92 LEU A O 1
ATOM 754 N N . SER A 1 93 ? -9.485 -0.395 6.810 1.00 97.94 93 SER A N 1
ATOM 755 C CA . SER A 1 93 ? -10.853 0.132 6.796 1.00 97.94 93 SER A CA 1
ATOM 756 C C . SER A 1 93 ? -11.825 -0.847 7.451 1.00 97.94 93 SER A C 1
ATOM 758 O O . SER A 1 93 ? -12.586 -0.463 8.336 1.00 97.94 93 SER A O 1
ATOM 760 N N . THR A 1 94 ? -11.757 -2.131 7.088 1.00 97.62 94 THR A N 1
ATOM 761 C CA . THR A 1 94 ? -12.612 -3.168 7.679 1.00 97.62 94 THR A CA 1
ATOM 762 C C . THR A 1 94 ? -12.338 -3.344 9.173 1.00 97.62 94 THR A C 1
ATOM 764 O O . THR A 1 94 ? -13.280 -3.409 9.963 1.00 97.62 94 THR A O 1
ATOM 767 N N . ALA A 1 95 ? -11.070 -3.359 9.591 1.00 98.00 95 ALA A N 1
ATOM 768 C CA . ALA A 1 95 ? -10.710 -3.427 11.007 1.00 98.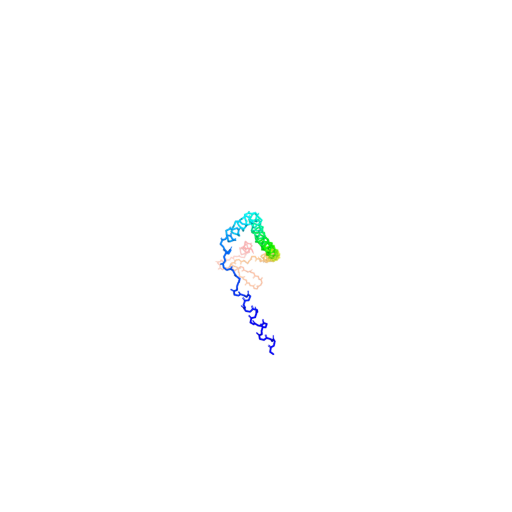00 95 ALA A CA 1
ATOM 769 C C . ALA A 1 95 ? -11.220 -2.201 11.787 1.00 98.00 95 ALA A C 1
ATOM 771 O O . ALA A 1 95 ? -11.738 -2.336 12.895 1.00 98.00 95 ALA A O 1
ATOM 772 N N . SER A 1 96 ? -11.125 -1.003 11.200 1.00 97.81 96 SER A N 1
ATOM 773 C CA . SER A 1 96 ? -11.644 0.230 11.799 1.00 97.81 96 SER A CA 1
ATOM 774 C C . SER A 1 96 ? -13.162 0.177 11.992 1.00 97.81 96 SER A C 1
ATOM 776 O O . SER A 1 96 ? -13.659 0.496 13.074 1.00 97.81 96 SER A O 1
ATOM 778 N N . GLU A 1 97 ? -13.904 -0.293 10.987 1.00 97.62 97 GLU A N 1
ATOM 779 C CA . GLU A 1 97 ? -15.356 -0.471 11.073 1.00 97.62 97 GLU A CA 1
ATOM 780 C C . GLU A 1 97 ? -15.752 -1.483 12.154 1.00 97.62 97 GLU A C 1
ATOM 782 O O . GLU A 1 97 ? -16.675 -1.224 12.930 1.00 97.62 97 GLU A O 1
ATOM 787 N N . GLN A 1 98 ? -15.031 -2.603 12.256 1.00 97.75 98 GLN A N 1
ATOM 788 C CA . GLN A 1 98 ? -15.251 -3.609 13.297 1.00 97.75 98 GLN A CA 1
ATOM 789 C C . GLN A 1 98 ? -15.033 -3.036 14.701 1.00 97.75 98 GLN A C 1
ATOM 791 O O . GLN A 1 98 ? -15.882 -3.216 15.576 1.00 97.75 98 GLN A O 1
ATOM 796 N N . ILE A 1 99 ? -13.946 -2.285 14.910 1.00 98.00 99 ILE A N 1
ATOM 797 C CA . ILE A 1 99 ? -13.673 -1.609 16.187 1.00 98.00 99 ILE A CA 1
ATOM 798 C C . ILE A 1 99 ? -14.799 -0.624 16.519 1.00 98.00 99 ILE A C 1
ATOM 800 O O . ILE A 1 99 ? -15.288 -0.595 17.648 1.00 98.00 99 ILE A O 1
ATOM 804 N N . LEU A 1 100 ? -15.263 0.156 15.539 1.00 98.00 100 LEU A N 1
ATOM 805 C CA . LEU A 1 100 ? -16.339 1.122 15.745 1.00 98.00 100 LEU A CA 1
ATOM 806 C C . LEU A 1 100 ? -17.666 0.440 16.117 1.00 98.00 100 LEU A C 1
ATOM 808 O O . LEU A 1 100 ? -18.401 0.935 16.975 1.00 98.00 100 LEU A O 1
ATOM 812 N N . GLN A 1 101 ? -17.977 -0.706 15.506 1.00 97.25 101 GLN A N 1
ATOM 813 C CA . GLN A 1 101 ? -19.138 -1.516 15.881 1.00 97.25 101 GLN A CA 1
ATOM 814 C C . GLN A 1 101 ? -19.003 -2.086 17.296 1.00 97.25 101 GLN A C 1
ATOM 816 O O . GLN A 1 101 ? -19.960 -2.012 18.069 1.00 97.25 101 GLN A O 1
ATOM 821 N N . GLN A 1 102 ? -17.820 -2.583 17.660 1.00 97.88 102 GLN A N 1
ATOM 822 C CA . GLN A 1 102 ? -17.551 -3.113 18.994 1.00 97.88 102 GLN A CA 1
ATOM 823 C C . GLN A 1 102 ? -17.689 -2.036 20.079 1.00 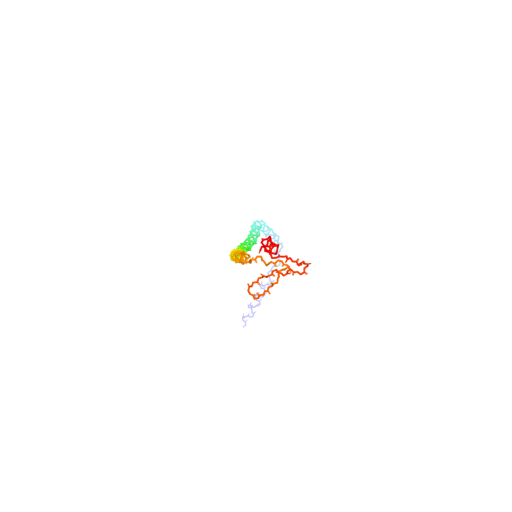97.88 102 GLN A C 1
ATOM 825 O O . GLN A 1 102 ? -18.335 -2.272 21.101 1.00 97.88 102 GLN A O 1
ATOM 830 N N . ILE A 1 103 ? -17.154 -0.834 19.846 1.00 97.81 103 ILE A N 1
ATOM 831 C CA . ILE A 1 103 ? -17.305 0.301 20.769 1.00 97.81 103 ILE A CA 1
ATOM 832 C C . ILE A 1 103 ? -18.788 0.652 20.934 1.00 97.81 103 ILE A C 1
ATOM 834 O O . ILE A 1 103 ? -19.255 0.847 22.055 1.00 97.81 103 ILE A O 1
ATOM 838 N N . LYS A 1 104 ? -19.564 0.671 19.842 1.00 97.69 104 LYS A N 1
ATOM 839 C CA . LYS A 1 104 ? -21.014 0.922 19.906 1.00 97.69 104 LYS A CA 1
ATOM 840 C C . LYS A 1 104 ? -21.757 -0.143 20.711 1.00 97.69 104 LYS A C 1
ATOM 842 O O . LYS A 1 104 ? -22.642 0.205 21.490 1.00 97.69 104 LYS A O 1
ATOM 847 N N . SER A 1 105 ? -21.433 -1.426 20.539 1.00 96.44 105 SER A N 1
ATOM 848 C CA . SER A 1 105 ? -22.083 -2.493 21.308 1.00 96.44 105 SER A CA 1
ATOM 849 C C . SER A 1 105 ? -21.709 -2.442 22.787 1.00 96.44 105 SER A C 1
ATOM 851 O O . SER A 1 105 ? -22.584 -2.601 23.634 1.00 96.44 105 SER A O 1
ATOM 853 N N . GLN A 1 106 ? -20.441 -2.161 23.101 1.00 96.69 106 GLN A N 1
ATOM 854 C CA . GLN A 1 106 ? -19.987 -1.984 24.481 1.00 96.69 106 GLN A CA 1
ATOM 855 C C . GLN A 1 106 ? -20.653 -0.771 25.139 1.00 96.69 106 GLN A C 1
ATOM 857 O O . GLN A 1 106 ? -21.119 -0.879 26.268 1.00 96.69 106 GLN A O 1
ATOM 862 N N . GLY A 1 107 ? -20.784 0.349 24.420 1.00 96.62 107 GLY A N 1
ATOM 863 C CA . GLY A 1 107 ? -21.497 1.533 24.904 1.00 96.62 107 GLY A CA 1
ATOM 864 C C . GLY A 1 107 ? -22.940 1.219 25.304 1.00 96.62 107 GLY A C 1
ATOM 865 O O . GLY A 1 107 ? -23.350 1.548 26.413 1.00 96.62 107 GLY A O 1
ATOM 866 N N . LYS A 1 108 ? -23.676 0.481 24.460 1.00 96.25 108 LYS A N 1
ATOM 867 C CA . LYS A 1 108 ? -25.044 0.034 24.780 1.00 96.25 108 LYS A CA 1
ATOM 868 C C . LYS A 1 108 ? -25.104 -0.882 26.001 1.00 96.25 108 LYS A C 1
ATOM 870 O O . LYS A 1 108 ? -26.028 -0.767 26.797 1.00 96.25 108 LYS A O 1
ATOM 875 N N . GLN A 1 109 ? -24.145 -1.797 26.153 1.00 96.19 109 GLN A N 1
ATOM 876 C CA . GLN A 1 109 ? -24.094 -2.681 27.322 1.00 96.19 109 GLN A CA 1
ATOM 877 C C . GLN A 1 109 ? -23.862 -1.895 28.615 1.00 96.19 109 GLN A C 1
ATOM 879 O O . GLN A 1 109 ? -24.525 -2.164 29.613 1.00 96.19 109 GLN A O 1
ATOM 884 N N . ILE A 1 110 ? -22.957 -0.914 28.593 1.00 96.31 110 ILE A N 1
ATOM 885 C CA . ILE A 1 110 ? -22.686 -0.049 29.747 1.00 96.31 110 ILE A CA 1
ATOM 886 C C . ILE A 1 110 ? -23.929 0.773 30.102 1.00 96.31 110 ILE A C 1
ATOM 888 O O . ILE A 1 110 ? -24.296 0.853 31.271 1.00 96.31 110 ILE A O 1
ATOM 892 N N . GLU A 1 111 ? -24.607 1.341 29.105 1.00 95.62 111 GLU A N 1
ATOM 893 C CA . GLU A 1 111 ? -25.835 2.119 29.301 1.00 95.62 111 GLU A CA 1
ATOM 894 C C . GLU A 1 111 ? -26.956 1.267 29.920 1.00 95.62 111 GLU A C 1
ATOM 896 O O . GLU A 1 111 ? -27.566 1.661 30.912 1.00 95.62 111 GLU A O 1
ATOM 901 N N . GLN A 1 112 ? -27.142 0.035 29.434 1.00 94.38 112 GLN A N 1
ATOM 902 C CA . GLN A 1 112 ? -28.072 -0.926 30.035 1.00 94.38 112 GLN A CA 1
ATOM 903 C C . GLN A 1 112 ? -27.697 -1.271 31.481 1.00 94.38 112 GLN A C 1
ATOM 905 O O . GLN A 1 112 ? -28.562 -1.311 32.357 1.00 94.38 112 GLN A O 1
ATOM 910 N N . GLN A 1 113 ? -26.413 -1.516 31.759 1.00 94.12 113 GLN A N 1
ATOM 911 C CA . GLN A 1 113 ? -25.945 -1.797 33.118 1.00 94.12 113 GLN A CA 1
ATOM 912 C C . GLN A 1 113 ? -26.202 -0.617 34.065 1.00 94.12 113 GLN A C 1
ATOM 914 O O . GLN A 1 113 ? -26.641 -0.839 35.193 1.00 94.12 113 GLN A O 1
ATOM 919 N N . LEU A 1 114 ? -25.997 0.620 33.606 1.00 93.25 114 LEU A N 1
ATOM 920 C CA . LEU A 1 114 ? -26.311 1.833 34.364 1.00 93.25 114 LEU A CA 1
ATOM 921 C C . LEU A 1 114 ? -27.805 1.938 34.683 1.00 93.25 114 LEU A C 1
ATOM 923 O O . LEU A 1 114 ? -28.158 2.170 35.838 1.00 93.25 114 LEU A O 1
ATOM 927 N N . GLU A 1 115 ? -28.691 1.698 33.713 1.00 92.75 115 GLU A N 1
ATOM 928 C CA . GLU A 1 115 ? -30.139 1.689 33.964 1.00 92.75 115 GLU A CA 1
ATOM 929 C C . GLU A 1 115 ? -30.548 0.636 35.003 1.00 92.75 115 GLU A C 1
ATOM 931 O O . GLU A 1 115 ? -31.388 0.897 35.869 1.00 92.75 115 GLU A O 1
ATOM 936 N N . HIS A 1 116 ? -29.964 -0.564 34.931 1.00 88.62 116 HIS A N 1
ATOM 937 C CA . HIS A 1 116 ? -30.228 -1.625 35.901 1.00 88.62 116 HIS A CA 1
ATOM 938 C C . HIS A 1 116 ? -29.757 -1.249 37.311 1.00 88.62 116 HIS A C 1
ATOM 940 O O . HIS A 1 116 ? -30.468 -1.528 38.278 1.00 88.62 116 HIS A O 1
ATOM 946 N N . LEU A 1 117 ? -28.595 -0.601 37.436 1.00 87.12 117 LEU A N 1
ATOM 947 C CA . LEU A 1 117 ? -28.078 -0.123 38.719 1.00 87.12 117 LEU A CA 1
ATOM 948 C C . LEU A 1 117 ? -28.946 0.995 39.304 1.00 87.12 117 LEU A C 1
ATOM 950 O O . LEU A 1 117 ? -29.302 0.909 40.476 1.00 87.12 117 LEU A O 1
ATOM 954 N N . HIS A 1 118 ? -29.360 1.974 38.494 1.00 84.12 118 HIS A N 1
ATOM 955 C CA . HIS A 1 118 ? -30.262 3.040 38.939 1.00 84.12 118 HIS A CA 1
ATOM 956 C C . HIS A 1 118 ? -31.587 2.483 39.472 1.00 84.12 118 HIS A C 1
ATOM 958 O O . HIS A 1 118 ? -32.006 2.827 40.576 1.00 84.12 118 HIS A O 1
ATOM 964 N N . LYS A 1 119 ? -32.205 1.536 38.754 1.00 82.62 119 LYS A N 1
ATOM 965 C CA . LYS A 1 119 ? -33.427 0.861 39.227 1.00 82.62 119 LYS A CA 1
ATOM 966 C C . LYS A 1 119 ? -33.197 0.068 40.516 1.00 82.62 119 LYS A C 1
ATOM 968 O O . LYS A 1 119 ? -34.080 0.009 41.364 1.00 82.62 119 LYS A O 1
ATOM 973 N N . ALA A 1 120 ? -32.031 -0.557 40.681 1.00 75.19 120 ALA A N 1
ATOM 974 C CA . ALA A 1 120 ? -31.697 -1.286 41.904 1.00 75.19 120 ALA A CA 1
ATOM 975 C C . ALA A 1 120 ? -31.454 -0.353 43.105 1.00 75.19 120 ALA A C 1
ATOM 977 O O . ALA A 1 120 ? -31.716 -0.742 44.245 1.00 75.19 120 ALA A O 1
ATOM 978 N N . GLU A 1 121 ? -30.965 0.863 42.863 1.00 71.75 121 GLU A N 1
ATOM 979 C CA . GLU A 1 121 ? -30.755 1.883 43.890 1.00 71.75 121 GLU A CA 1
ATOM 980 C C . GLU A 1 121 ? -32.083 2.483 44.374 1.00 71.75 121 GLU A C 1
ATOM 982 O O . GLU A 1 121 ? -32.295 2.572 45.582 1.00 71.75 121 GLU A O 1
ATOM 987 N N . GLU A 1 122 ? -33.032 2.748 43.470 1.00 62.72 122 GLU A N 1
ATOM 988 C CA . GLU A 1 122 ? -34.384 3.222 43.822 1.00 62.72 122 GLU A CA 1
ATOM 989 C C . GLU A 1 122 ? -35.184 2.225 44.688 1.00 62.72 122 GLU A C 1
ATOM 991 O O . GLU A 1 122 ? -36.083 2.617 45.434 1.00 62.72 122 GLU A O 1
ATOM 996 N N . VAL A 1 123 ? -34.855 0.928 44.639 1.00 62.41 123 VAL A N 1
ATOM 997 C CA . VAL A 1 123 ? -35.549 -0.128 45.403 1.00 62.41 123 VAL A CA 1
ATOM 998 C C . VAL A 1 123 ? -35.002 -0.286 46.832 1.00 62.41 123 VAL A C 1
ATOM 1000 O O . VAL A 1 123 ? -35.682 -0.848 47.700 1.00 62.41 123 VAL A O 1
ATOM 1003 N N . LYS A 1 124 ? -33.806 0.236 47.140 1.00 59.53 124 LYS A N 1
ATOM 1004 C CA . LYS A 1 124 ? -33.256 0.183 48.502 1.00 59.53 124 LYS A CA 1
ATOM 1005 C C . LYS A 1 124 ? -33.914 1.255 49.369 1.00 59.53 124 LYS A C 1
ATOM 1007 O O . LYS A 1 124 ? -33.429 2.376 49.476 1.00 59.53 124 LYS A O 1
ATOM 1012 N N . LYS A 1 125 ? -35.007 0.887 50.050 1.00 61.72 125 LYS A N 1
ATOM 1013 C CA . LYS A 1 125 ? -35.509 1.669 51.192 1.00 61.72 125 LYS A CA 1
ATOM 1014 C C . LYS A 1 125 ? -34.340 1.924 52.155 1.00 61.72 125 LYS A C 1
ATOM 1016 O O . LYS A 1 125 ? -33.582 0.980 52.401 1.00 61.72 125 LYS A O 1
ATOM 1021 N N . PRO A 1 126 ? -34.176 3.151 52.681 1.00 61.84 126 PRO A N 1
ATOM 1022 C CA . PRO A 1 126 ? -33.081 3.457 53.587 1.00 61.84 126 PRO A CA 1
ATOM 1023 C C . PRO A 1 126 ? -33.113 2.458 54.741 1.00 61.84 126 PRO A C 1
ATOM 1025 O O . PRO A 1 126 ? -34.126 2.324 55.428 1.00 61.84 126 PRO A O 1
ATOM 1028 N N . ILE A 1 127 ? -32.020 1.708 54.901 1.00 62.97 127 ILE A N 1
ATOM 1029 C CA . ILE A 1 127 ? -31.820 0.856 56.069 1.00 62.97 127 ILE A CA 1
ATOM 1030 C C . ILE A 1 127 ? -31.813 1.826 57.251 1.00 62.97 127 ILE A C 1
ATOM 1032 O O . ILE A 1 127 ? -30.973 2.733 57.265 1.00 62.97 127 ILE A O 1
ATOM 1036 N N . PRO A 1 128 ? -32.762 1.715 58.193 1.00 68.38 128 PRO A N 1
ATOM 1037 C CA . PRO A 1 128 ? -32.784 2.624 59.320 1.00 68.38 128 PRO A CA 1
ATOM 1038 C C . PRO A 1 128 ? -31.461 2.476 60.086 1.00 68.38 128 PRO A C 1
ATOM 1040 O O . PRO A 1 128 ? -30.906 1.380 60.170 1.00 68.38 128 PRO A O 1
ATOM 1043 N N . GLY A 1 129 ? -30.905 3.609 60.531 1.00 70.12 129 GLY A N 1
ATOM 1044 C CA . GLY A 1 129 ? -29.538 3.703 61.058 1.00 70.12 129 GLY A CA 1
ATOM 1045 C C . GLY A 1 129 ? -29.255 2.762 62.242 1.00 70.12 129 GLY A C 1
ATOM 1046 O O . GLY A 1 129 ? -30.158 2.087 62.730 1.00 70.12 129 GLY A O 1
ATOM 1047 N N . PRO A 1 130 ? -28.021 2.741 62.782 1.00 74.00 130 PRO A N 1
ATOM 1048 C CA . PRO A 1 130 ? -27.560 1.733 63.754 1.00 74.00 130 PRO A CA 1
ATOM 1049 C C . PRO A 1 130 ? -28.385 1.632 65.054 1.00 74.00 130 PRO A C 1
ATOM 1051 O O . PRO A 1 130 ? -28.209 0.687 65.816 1.00 74.00 130 PRO A O 1
ATOM 1054 N N . ALA A 1 131 ? -29.281 2.588 65.314 1.00 80.31 131 ALA A N 1
ATOM 1055 C CA . ALA A 1 131 ? -30.224 2.576 66.428 1.00 80.31 131 ALA A CA 1
ATOM 1056 C C . ALA A 1 131 ? -31.411 1.606 66.244 1.00 80.31 131 ALA A C 1
ATOM 1058 O O . ALA A 1 131 ? -32.133 1.336 67.205 1.00 80.31 131 ALA A O 1
ATOM 1059 N N . TYR A 1 132 ? -31.630 1.093 65.032 1.00 85.81 132 TYR A N 1
ATOM 1060 C CA . TYR A 1 132 ? -32.715 0.170 64.723 1.00 85.81 132 TYR A CA 1
ATOM 1061 C C . TYR A 1 132 ? -32.207 -1.268 64.634 1.00 85.81 132 TYR A C 1
ATOM 1063 O O . TYR A 1 132 ? -31.239 -1.575 63.940 1.00 85.81 132 TYR A O 1
ATOM 1071 N N . GLN A 1 133 ? -32.908 -2.175 65.304 1.00 88.19 133 GLN A N 1
ATOM 1072 C CA . GLN A 1 133 ? -32.649 -3.605 65.269 1.00 88.19 133 GLN A CA 1
ATOM 1073 C C . GLN A 1 133 ? -33.657 -4.300 64.349 1.00 88.19 133 GLN A C 1
ATOM 1075 O O . GLN A 1 133 ? -34.864 -4.082 64.451 1.00 88.19 133 GLN A O 1
ATOM 1080 N N . GLN A 1 134 ? -33.174 -5.164 63.455 1.00 86.69 134 GLN A N 1
ATOM 1081 C CA . GLN A 1 134 ? -34.048 -5.988 62.624 1.00 86.69 134 GLN A CA 1
ATOM 1082 C C . GLN A 1 134 ? -34.562 -7.191 63.420 1.00 86.69 134 GLN A C 1
ATOM 1084 O O . GLN A 1 134 ? -33.777 -7.967 63.966 1.00 86.69 134 GLN A O 1
ATOM 1089 N N . ILE A 1 135 ? -35.883 -7.364 63.452 1.00 86.38 135 ILE A N 1
ATOM 1090 C CA . ILE A 1 135 ? -36.550 -8.521 64.051 1.00 86.38 135 ILE A CA 1
ATOM 1091 C C . ILE A 1 135 ? -37.539 -9.056 63.010 1.00 86.38 135 ILE A C 1
ATOM 1093 O O . ILE A 1 135 ? -38.558 -8.436 62.703 1.00 86.38 135 ILE A O 1
ATOM 1097 N N . GLY A 1 136 ? -37.204 -10.200 62.408 1.00 87.19 136 GLY A N 1
ATOM 1098 C CA . GLY A 1 136 ? -37.940 -10.741 61.263 1.00 87.19 136 GLY A CA 1
ATOM 1099 C C . GLY A 1 136 ? -37.850 -9.829 60.032 1.00 87.19 136 GLY A C 1
ATOM 1100 O O . GLY A 1 136 ? -36.759 -9.476 59.583 1.00 87.19 136 GLY A O 1
ATOM 1101 N N . SER A 1 137 ? -39.004 -9.447 59.475 1.00 84.06 137 SER A N 1
ATOM 1102 C CA . SER A 1 137 ? -39.107 -8.584 58.285 1.00 84.06 137 SER A CA 1
ATOM 1103 C C . SER A 1 137 ? -39.230 -7.086 58.595 1.00 84.06 137 SER A C 1
ATOM 1105 O O . SER A 1 137 ? -39.447 -6.294 57.677 1.00 84.06 137 SER A O 1
ATOM 1107 N N . LYS A 1 138 ? -39.124 -6.681 59.868 1.00 84.44 138 LYS A N 1
ATOM 1108 C CA . LYS A 1 138 ? -39.314 -5.293 60.312 1.00 84.44 138 LYS A CA 1
ATOM 1109 C C . LYS A 1 138 ? -38.123 -4.795 61.128 1.00 84.44 138 LYS A C 1
ATOM 1111 O O . LYS A 1 138 ? -37.403 -5.579 61.745 1.00 84.44 138 LYS A O 1
ATOM 1116 N N . TYR A 1 139 ? -37.949 -3.479 61.130 1.00 86.31 139 TYR A N 1
ATOM 1117 C CA . TYR A 1 139 ? -36.972 -2.779 61.957 1.00 86.31 139 TYR A CA 1
ATOM 1118 C C . TYR A 1 139 ? -37.670 -2.158 63.163 1.00 86.31 139 TYR A C 1
ATOM 1120 O O . TYR A 1 139 ? -38.764 -1.613 63.033 1.00 86.31 139 TYR A O 1
ATOM 1128 N N . TYR A 1 140 ? -37.030 -2.251 64.322 1.00 87.56 140 TYR A N 1
ATOM 1129 C CA . TYR A 1 140 ? -37.540 -1.760 65.595 1.00 87.56 140 TYR A CA 1
ATOM 1130 C C . TYR A 1 140 ? -36.492 -0.879 66.258 1.00 87.56 140 TYR A C 1
ATOM 1132 O O . TYR A 1 140 ? -35.329 -1.265 66.361 1.00 87.56 140 TYR A O 1
ATOM 1140 N N . TYR A 1 141 ? -36.908 0.284 66.741 1.00 89.06 141 TYR A N 1
ATOM 1141 C CA . TYR A 1 141 ? -36.104 1.081 67.656 1.00 89.06 141 TYR A CA 1
ATOM 1142 C C . TYR A 1 141 ? -36.297 0.555 69.083 1.00 89.06 141 TYR A C 1
ATOM 1144 O O . TYR A 1 141 ? -37.434 0.379 69.525 1.00 89.06 141 TYR A O 1
ATOM 1152 N N . ILE A 1 142 ? -35.199 0.285 69.794 1.00 87.50 142 ILE A N 1
ATOM 1153 C CA . ILE A 1 142 ? -35.229 -0.183 71.187 1.00 87.50 142 ILE A CA 1
ATOM 1154 C C . ILE A 1 142 ? -34.560 0.871 72.066 1.00 87.50 142 ILE A C 1
ATOM 1156 O O . ILE A 1 142 ? -33.334 0.980 72.086 1.00 87.50 142 ILE A O 1
ATOM 1160 N N . GLU A 1 143 ? -35.373 1.623 72.803 1.00 86.56 143 GLU A N 1
ATOM 1161 C CA . GLU A 1 143 ? -34.907 2.588 73.798 1.00 86.56 143 GLU A CA 1
ATOM 1162 C C . GLU A 1 143 ? -34.284 1.859 75.000 1.00 86.56 143 GLU A C 1
ATOM 1164 O O . GLU A 1 143 ? -34.877 0.927 75.544 1.00 86.56 143 GLU A O 1
ATOM 1169 N N . LYS A 1 144 ? -33.077 2.267 75.402 1.00 85.19 144 LYS A N 1
ATOM 1170 C CA . LYS A 1 144 ? -32.327 1.675 76.529 1.00 85.19 144 LYS A CA 1
ATOM 1171 C C . LYS A 1 144 ? -31.829 2.713 77.531 1.00 85.19 144 LYS A C 1
ATOM 1173 O O . LYS A 1 144 ? -31.312 2.332 78.577 1.00 85.19 144 LYS A O 1
ATOM 1178 N N . SER A 1 145 ? -31.920 3.995 77.195 1.00 84.88 145 SER A N 1
ATOM 1179 C CA . SER A 1 145 ? -31.322 5.081 77.966 1.00 84.88 145 SER A CA 1
ATOM 1180 C C . SER A 1 145 ? -32.306 5.728 78.933 1.00 84.88 145 SER A C 1
ATOM 1182 O O . SER A 1 145 ? -31.881 6.214 79.976 1.00 84.88 145 SER A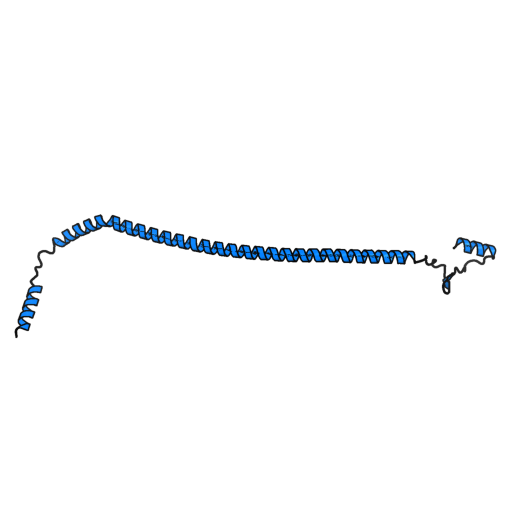 O 1
ATOM 1184 N N . GLU A 1 146 ? -33.601 5.730 78.612 1.00 88.38 146 GLU A N 1
ATOM 1185 C CA . GLU A 1 146 ? -34.618 6.440 79.391 1.00 88.38 146 GLU A CA 1
ATOM 1186 C C . GLU A 1 146 ? -35.882 5.599 79.579 1.00 88.38 146 GLU A C 1
ATOM 1188 O O . GLU A 1 146 ? -36.435 5.054 78.622 1.00 88.38 146 GLU A O 1
ATOM 1193 N N . GLU A 1 147 ? -36.387 5.551 80.813 1.00 90.44 147 GLU A N 1
ATOM 1194 C CA . GLU A 1 147 ? -37.735 5.061 81.092 1.00 90.44 147 GLU A CA 1
ATOM 1195 C C . GLU A 1 147 ? -38.741 6.186 80.839 1.00 90.44 147 GLU A C 1
ATOM 1197 O O . GLU A 1 147 ? -38.708 7.240 81.476 1.00 90.44 147 GLU A O 1
ATOM 1202 N N . LEU A 1 148 ? -39.643 5.967 79.885 1.00 89.88 148 LEU A N 1
ATOM 1203 C CA . LEU A 1 148 ? -40.634 6.953 79.470 1.00 89.88 148 LEU A CA 1
ATOM 1204 C C . LEU A 1 148 ? -42.034 6.479 79.850 1.00 89.88 148 LEU A C 1
ATOM 1206 O O . LEU A 1 148 ? -42.360 5.296 79.750 1.00 89.88 148 LEU A O 1
ATOM 1210 N N . ASN A 1 149 ? -42.901 7.418 80.229 1.00 93.12 149 ASN A N 1
ATOM 1211 C CA . ASN A 1 149 ? -44.325 7.114 80.318 1.00 93.12 149 ASN A CA 1
ATOM 1212 C C . ASN A 1 149 ? -44.914 6.883 78.913 1.00 93.12 149 ASN A C 1
ATOM 1214 O O . ASN A 1 149 ? -44.350 7.309 77.902 1.00 93.12 149 ASN A O 1
ATOM 1218 N N . TRP A 1 150 ? -46.083 6.241 78.864 1.00 92.88 150 TRP A N 1
ATOM 1219 C CA . TRP A 1 150 ? -46.732 5.839 77.614 1.00 92.88 150 TRP A CA 1
ATOM 1220 C C . TRP A 1 150 ? -46.888 6.983 76.599 1.00 92.88 150 TRP A C 1
ATOM 1222 O O . TRP A 1 150 ? -46.566 6.817 75.424 1.00 92.88 150 TRP A O 1
ATOM 1232 N N . PHE A 1 151 ? -47.334 8.160 77.042 1.00 94.62 151 PHE A N 1
ATOM 1233 C CA . PHE A 1 151 ? -47.587 9.297 76.153 1.00 94.62 151 PHE A CA 1
ATOM 1234 C C . PHE A 1 151 ? -46.295 9.852 75.545 1.00 94.62 151 PHE A C 1
ATOM 1236 O O . PHE A 1 151 ? -46.250 10.156 74.352 1.00 94.62 151 PHE A O 1
ATOM 1243 N N . VAL A 1 152 ? -45.232 9.942 76.348 1.00 91.56 152 VAL A N 1
ATOM 1244 C CA . VAL A 1 152 ? -43.918 10.411 75.887 1.00 91.56 152 VAL A CA 1
ATOM 1245 C C . VAL A 1 152 ? -43.289 9.399 74.929 1.00 91.56 152 VAL A C 1
ATOM 1247 O O . VAL A 1 152 ? -42.740 9.802 73.906 1.00 91.56 152 VAL A O 1
ATOM 1250 N N . ALA A 1 153 ? -43.429 8.099 75.201 1.00 91.81 153 ALA A N 1
ATOM 1251 C CA . ALA A 1 153 ? -42.939 7.042 74.320 1.00 91.81 153 ALA A CA 1
ATOM 1252 C C . ALA A 1 153 ? -43.617 7.080 72.940 1.00 91.81 153 ALA A C 1
ATOM 1254 O O . ALA A 1 153 ? -42.929 7.060 71.923 1.00 91.81 153 ALA A O 1
ATOM 1255 N N . VAL A 1 154 ? -44.949 7.210 72.886 1.00 91.94 154 VAL A N 1
ATOM 1256 C CA . VAL A 1 154 ? -45.697 7.303 71.617 1.00 91.94 154 VAL A CA 1
ATOM 1257 C C . VAL A 1 154 ? -45.269 8.526 70.805 1.00 91.94 154 VAL A C 1
ATOM 1259 O O . VAL A 1 154 ? -45.016 8.412 69.606 1.00 91.94 154 VAL A O 1
ATOM 1262 N N . ASN A 1 155 ? -45.138 9.687 71.453 1.00 92.38 155 ASN A N 1
ATOM 1263 C CA . ASN A 1 155 ? -44.680 10.901 70.781 1.00 92.38 155 ASN A CA 1
ATOM 1264 C C . ASN A 1 155 ? -43.234 10.763 70.272 1.00 92.38 155 ASN A C 1
ATOM 1266 O O . ASN A 1 155 ? -42.928 11.186 69.160 1.00 92.38 155 ASN A O 1
ATOM 1270 N N . LYS A 1 156 ? -42.351 10.124 71.050 1.00 90.00 156 LYS A N 1
ATOM 1271 C CA . LYS A 1 156 ? -40.965 9.848 70.648 1.00 90.00 156 LYS A CA 1
ATOM 1272 C C . LYS A 1 156 ? -40.913 8.933 69.425 1.00 90.00 156 LYS A C 1
ATOM 1274 O O . LYS A 1 156 ? -40.208 9.269 68.482 1.00 90.00 156 LYS A O 1
ATOM 1279 N N . CYS A 1 157 ? -41.705 7.855 69.402 1.00 88.62 157 CYS A N 1
ATOM 1280 C CA . CYS A 1 157 ? -41.842 6.975 68.237 1.00 88.62 157 CYS A CA 1
ATOM 1281 C C . CYS A 1 157 ? -42.272 7.749 66.983 1.00 88.62 157 CYS A C 1
ATOM 1283 O O . CYS A 1 157 ? -41.696 7.553 65.925 1.00 88.62 157 CYS A O 1
ATOM 1285 N N . PHE A 1 158 ? -43.225 8.678 67.104 1.00 88.06 158 PHE A N 1
ATOM 1286 C CA . PHE A 1 158 ? -43.670 9.492 65.969 1.00 88.06 158 PHE A CA 1
ATOM 1287 C C . PHE A 1 158 ? -42.574 10.423 65.420 1.00 88.06 158 PHE A C 1
ATOM 1289 O O . PHE A 1 158 ? -42.492 10.632 64.213 1.00 88.06 158 PHE A O 1
ATOM 1296 N N . ILE A 1 159 ? -41.724 10.979 66.291 1.00 85.25 159 ILE A N 1
ATOM 1297 C CA . ILE A 1 159 ? -40.633 11.887 65.894 1.00 85.25 159 ILE A CA 1
ATOM 1298 C C . ILE A 1 159 ? -39.512 11.143 65.152 1.00 85.25 159 ILE A C 1
ATOM 1300 O O . ILE A 1 159 ? -38.900 11.710 64.249 1.00 85.25 159 ILE A O 1
ATOM 1304 N N . ILE A 1 160 ? -39.219 9.899 65.541 1.00 82.75 160 ILE A N 1
ATOM 1305 C CA . ILE A 1 160 ? -38.085 9.129 65.002 1.00 82.75 160 ILE A CA 1
ATOM 1306 C C . ILE A 1 160 ? -38.407 8.330 63.729 1.00 82.75 160 ILE A C 1
ATOM 1308 O O . ILE A 1 160 ? -37.463 7.853 63.092 1.00 82.75 160 ILE A O 1
ATOM 1312 N N . GLY A 1 161 ? -39.686 8.241 63.340 1.00 66.62 161 GLY A N 1
ATOM 1313 C CA . GLY A 1 161 ? -40.156 7.657 62.073 1.00 66.62 161 GLY A CA 1
ATOM 1314 C C . GLY A 1 161 ? -40.602 6.207 62.181 1.00 66.62 161 GLY A C 1
ATOM 1315 O O . GLY A 1 161 ? -40.168 5.412 61.317 1.00 66.62 161 GLY A O 1
#

Sequence (161 aa):
MNIIIFGLLLSVLVVYGSEESCQESRQLESICGNYCFRAMKPMLDHTKTLERQITDFAHEKKFLLEMENTKKLLEAKLDLQDNTIQHKFRDLSTASEQILQQIKSQGKQIEQQLEHLHKAEEVKKPIPGPAYQQIGSKYYYIEKSEELNWFVAVNKCFIIG

pLDDT: mean 83.32, std 17.37, range [41.53, 98.19]

Radius of gyration: 63.64 Å; chains: 1; bounding box: 116×54×156 Å

Secondary structure (DSSP, 8-state):
--HHHHHHHHHHHHH-S-TTSTTHHHHHHHHHHHHHHHHHHHHHHHHHHHHHHHHHHHHHHHHHHHHHHHHHHHHHHHHHHHHHHHHHHHHHHHHHHHHHHHHHHHHHHHHHHHHHHHHHHHT-PPPP-TTEEEETTEEEE---S----HHHHHHHHHHH-

Organism: Drosophila albomicans (NCBI:txid7291)